Protein AF-A0A8C5HBN9-F1 (afdb_monomer_lite)

Radius of gyration: 58.13 Å; chains: 1; bounding box: 82×73×161 Å

Structure (mmCIF, N/CA/C/O backbone):
data_AF-A0A8C5HBN9-F1
#
_entry.id   AF-A0A8C5HBN9-F1
#
loop_
_atom_site.group_PDB
_atom_site.id
_atom_site.type_symbol
_atom_site.label_atom_id
_atom_site.label_alt_id
_atom_site.label_comp_id
_atom_site.label_asym_id
_atom_site.label_entity_id
_atom_site.label_seq_id
_atom_site.pdbx_PDB_ins_code
_atom_site.Cartn_x
_atom_site.Cartn_y
_atom_site.Cartn_z
_atom_site.occupancy
_atom_site.B_iso_or_equiv
_atom_site.auth_seq_id
_atom_site.auth_comp_id
_atom_site.auth_asym_id
_atom_site.auth_atom_id
_atom_site.pdbx_PDB_model_num
ATOM 1 N N . MET A 1 1 ? 33.183 11.340 -34.368 1.00 57.47 1 MET A N 1
ATOM 2 C CA . MET A 1 1 ? 31.900 10.602 -34.374 1.00 57.47 1 MET A CA 1
ATOM 3 C C . MET A 1 1 ? 32.221 9.111 -34.339 1.00 57.47 1 MET A C 1
ATOM 5 O O . MET A 1 1 ? 32.919 8.656 -35.229 1.00 57.47 1 MET A O 1
ATOM 9 N N . GLU A 1 2 ? 31.810 8.363 -33.310 1.00 66.38 2 GLU A N 1
ATOM 10 C CA . GLU A 1 2 ? 32.178 6.932 -33.156 1.00 66.38 2 GLU A CA 1
ATOM 11 C C . GLU A 1 2 ? 31.128 5.952 -33.710 1.00 66.38 2 GLU A C 1
ATOM 13 O O . GLU A 1 2 ? 31.406 4.758 -33.867 1.00 66.38 2 GLU A O 1
ATOM 18 N N . TRP A 1 3 ? 29.924 6.457 -33.992 1.00 81.56 3 TRP A N 1
ATOM 19 C CA . TRP A 1 3 ? 28.747 5.645 -34.292 1.00 81.56 3 TRP A CA 1
ATOM 20 C C . TRP A 1 3 ? 28.677 5.167 -35.750 1.00 81.56 3 TRP A C 1
ATOM 22 O O . TRP A 1 3 ? 28.313 4.024 -36.008 1.00 81.56 3 TRP A O 1
ATOM 32 N N . PHE A 1 4 ? 29.086 5.999 -36.704 1.00 87.25 4 PHE A N 1
ATOM 33 C CA . PHE A 1 4 ? 29.090 5.671 -38.130 1.00 87.25 4 PHE A CA 1
ATOM 34 C C . PHE A 1 4 ? 30.496 5.821 -38.722 1.00 87.25 4 PHE A C 1
ATOM 36 O O . PHE A 1 4 ? 31.396 6.384 -38.096 1.00 87.25 4 PHE A O 1
ATOM 43 N N . HIS A 1 5 ? 30.698 5.273 -39.916 1.00 89.69 5 HIS A N 1
ATOM 44 C CA . HIS A 1 5 ? 31.969 5.279 -40.639 1.00 89.69 5 HIS A CA 1
ATOM 45 C C . HIS A 1 5 ? 31.765 5.799 -42.064 1.00 89.69 5 HIS A C 1
ATOM 47 O O . HIS A 1 5 ? 30.637 5.939 -42.530 1.00 89.69 5 HIS A O 1
ATOM 53 N N . CYS A 1 6 ? 32.861 6.097 -42.757 1.00 89.62 6 CYS A N 1
ATOM 54 C CA . CYS A 1 6 ? 32.813 6.372 -44.188 1.00 89.62 6 CYS A CA 1
ATOM 55 C C . CYS A 1 6 ? 32.511 5.076 -44.950 1.00 89.62 6 CYS A C 1
ATOM 57 O O . CYS A 1 6 ? 33.251 4.108 -44.805 1.00 89.62 6 CYS A O 1
ATOM 59 N N . ASN A 1 7 ? 31.500 5.069 -45.813 1.00 90.75 7 ASN A N 1
ATOM 60 C CA . ASN A 1 7 ? 31.098 3.887 -46.583 1.00 90.75 7 ASN A CA 1
ATOM 61 C C . ASN A 1 7 ? 32.104 3.512 -47.686 1.00 90.75 7 ASN A C 1
ATOM 63 O O . ASN A 1 7 ? 31.995 2.442 -48.271 1.00 90.75 7 ASN A O 1
ATOM 67 N N . GLN A 1 8 ? 33.073 4.385 -47.982 1.00 87.38 8 GLN A N 1
ATOM 68 C CA . GLN A 1 8 ? 34.104 4.134 -48.989 1.00 87.38 8 GLN A CA 1
ATOM 69 C C . GLN A 1 8 ? 35.384 3.538 -48.391 1.00 87.38 8 GLN A C 1
ATOM 71 O O . GLN A 1 8 ? 35.925 2.578 -48.924 1.00 87.38 8 GLN A O 1
ATOM 76 N N . CYS A 1 9 ? 35.894 4.109 -47.297 1.00 88.69 9 CYS A N 1
ATOM 77 C CA . CYS A 1 9 ? 37.162 3.680 -46.691 1.00 88.69 9 CYS A CA 1
ATOM 78 C C . CYS A 1 9 ? 36.993 2.975 -45.338 1.00 88.69 9 CYS A C 1
ATOM 80 O O . CYS A 1 9 ? 37.986 2.643 -44.696 1.00 88.69 9 CYS A O 1
ATOM 82 N N . PHE A 1 10 ? 35.751 2.783 -44.880 1.00 88.19 10 PHE A N 1
ATOM 83 C CA . PHE A 1 10 ? 35.369 2.110 -43.630 1.00 88.19 10 PHE A CA 1
ATOM 84 C C . PHE A 1 10 ? 36.002 2.681 -42.353 1.00 88.19 10 PHE A C 1
ATOM 86 O O . PHE A 1 10 ? 35.912 2.095 -41.274 1.00 88.19 10 PHE A O 1
ATOM 93 N N . THR A 1 11 ? 36.603 3.869 -42.440 1.00 86.25 11 THR A N 1
ATOM 94 C CA . THR A 1 11 ? 37.214 4.537 -41.296 1.00 86.25 11 THR A CA 1
ATOM 95 C C . THR A 1 11 ? 36.198 5.371 -40.531 1.00 86.25 11 THR A C 1
ATOM 97 O O . THR A 1 11 ? 35.338 6.048 -41.101 1.00 86.25 11 THR A O 1
ATOM 100 N N . LYS A 1 12 ? 36.353 5.371 -39.209 1.00 82.62 12 LYS A N 1
ATOM 101 C CA . LYS A 1 12 ? 35.702 6.327 -38.303 1.00 82.62 12 LYS A CA 1
ATOM 102 C C . LYS A 1 12 ? 36.541 7.597 -38.112 1.00 82.62 12 LYS A C 1
ATOM 104 O O . LYS A 1 12 ? 36.076 8.574 -37.530 1.00 82.62 12 LYS A O 1
ATOM 109 N N . LYS A 1 13 ? 37.793 7.587 -38.589 1.00 71.62 13 LYS A N 1
ATOM 110 C CA . LYS A 1 13 ? 38.738 8.704 -38.496 1.00 71.62 13 LYS A CA 1
ATOM 111 C C . LYS A 1 13 ? 38.450 9.702 -39.622 1.00 71.62 13 LYS A C 1
ATOM 113 O O . LYS A 1 13 ? 39.061 9.639 -40.681 1.00 71.62 13 LYS A O 1
ATOM 118 N N . GLY A 1 14 ? 37.492 10.592 -39.394 1.00 65.81 14 GLY A N 1
ATOM 119 C CA . GLY A 1 14 ? 37.168 11.715 -40.273 1.00 65.81 14 GLY A CA 1
ATOM 120 C C . GLY A 1 14 ? 36.745 12.923 -39.442 1.00 65.81 14 GLY A C 1
ATOM 121 O O . GLY A 1 14 ? 36.055 12.767 -38.435 1.00 65.81 14 GLY A O 1
ATOM 122 N N . THR A 1 15 ? 37.190 14.120 -39.827 1.00 68.88 15 THR A N 1
ATOM 123 C CA . THR A 1 15 ? 36.814 15.379 -39.156 1.00 68.88 15 THR A CA 1
ATOM 124 C C . THR A 1 15 ? 35.550 15.993 -39.748 1.00 68.88 15 THR A C 1
ATOM 126 O O . THR A 1 15 ? 34.833 16.700 -39.047 1.00 68.88 15 THR A O 1
ATOM 129 N N . LYS A 1 16 ? 35.252 15.693 -41.018 1.00 83.81 16 LYS A N 1
ATOM 130 C CA . LYS A 1 16 ? 34.068 16.155 -41.742 1.00 83.81 16 LYS A CA 1
ATOM 131 C C . LYS A 1 16 ? 33.438 14.971 -42.458 1.00 83.81 16 LYS A C 1
ATOM 133 O O . LYS A 1 16 ? 34.103 14.302 -43.243 1.00 83.81 16 LYS A O 1
ATOM 138 N N . PHE A 1 17 ? 32.176 14.703 -42.159 1.00 89.19 17 PHE A N 1
ATOM 139 C CA . PHE A 1 17 ? 31.381 13.704 -42.861 1.00 89.19 17 PHE A CA 1
ATOM 140 C C . PHE A 1 17 ? 30.244 14.402 -43.595 1.00 89.19 17 PHE A C 1
ATOM 142 O O . PHE A 1 17 ? 29.716 15.397 -43.104 1.00 89.19 17 PHE A O 1
ATOM 149 N N . ALA A 1 18 ? 29.851 13.866 -44.742 1.00 89.88 18 ALA A N 1
ATOM 150 C CA . ALA A 1 18 ? 28.667 14.288 -45.473 1.00 89.88 18 ALA A CA 1
ATOM 151 C C . ALA A 1 18 ? 27.874 13.060 -45.918 1.00 89.88 18 ALA A C 1
ATOM 153 O O . ALA A 1 18 ? 28.456 12.009 -46.195 1.00 89.88 18 ALA A O 1
ATOM 154 N N . VAL A 1 19 ? 26.553 13.198 -45.985 1.00 91.25 19 VAL A N 1
ATOM 155 C CA . VAL A 1 19 ? 25.666 12.195 -46.572 1.00 91.25 19 VAL A CA 1
ATOM 156 C C . VAL A 1 19 ? 25.325 12.610 -48.000 1.00 91.25 19 VAL A C 1
ATOM 158 O O . VAL A 1 19 ? 24.965 13.759 -48.254 1.00 91.25 19 VAL A O 1
ATOM 161 N N . SER A 1 20 ? 25.484 11.695 -48.949 1.00 91.12 20 SER A N 1
ATOM 162 C CA . SER A 1 20 ? 25.109 11.927 -50.340 1.00 91.12 20 SER A CA 1
ATOM 163 C C . SER A 1 20 ? 23.601 11.738 -50.559 1.00 91.12 20 SER A C 1
ATOM 165 O O . SER A 1 20 ? 22.932 11.061 -49.778 1.00 91.12 20 SER A O 1
ATOM 167 N N . SER A 1 21 ? 23.052 12.252 -51.663 1.00 90.06 21 SER A N 1
ATOM 168 C CA . SER A 1 21 ? 21.649 12.002 -52.055 1.00 90.06 21 SER A CA 1
ATOM 169 C C . SER A 1 21 ? 21.319 10.531 -52.316 1.00 90.06 21 SER A C 1
ATOM 171 O O . SER A 1 21 ? 20.152 10.158 -52.267 1.00 90.06 21 SER A O 1
ATOM 173 N N . CYS A 1 22 ? 22.322 9.681 -52.546 1.00 91.44 22 CYS A N 1
ATOM 174 C CA . CYS A 1 22 ? 22.148 8.229 -52.616 1.00 91.44 22 CYS A CA 1
ATOM 175 C C . CYS A 1 22 ? 22.301 7.519 -51.255 1.00 91.44 22 CYS A C 1
ATOM 177 O O . CYS A 1 22 ? 22.294 6.294 -51.207 1.00 91.44 22 CYS A O 1
ATOM 179 N N . GLY A 1 23 ? 22.434 8.266 -50.153 1.00 89.56 23 GLY A N 1
ATOM 180 C CA . GLY A 1 23 ? 22.449 7.736 -48.787 1.00 89.56 23 GLY A CA 1
ATOM 181 C C . GLY A 1 23 ? 23.812 7.257 -48.280 1.00 89.56 23 GLY A C 1
ATOM 182 O O . GLY A 1 23 ? 23.886 6.663 -47.206 1.00 89.56 23 GLY A O 1
ATOM 183 N N . HIS A 1 24 ? 24.905 7.508 -49.005 1.00 91.69 24 HIS A N 1
ATOM 184 C CA . HIS A 1 24 ? 26.240 7.103 -48.567 1.00 91.69 24 HIS A CA 1
ATOM 185 C C . HIS A 1 24 ? 26.892 8.172 -47.693 1.00 91.69 24 HIS A C 1
ATOM 187 O O . HIS A 1 24 ? 26.877 9.356 -48.023 1.00 91.69 24 HIS A O 1
ATOM 193 N N . ILE A 1 25 ? 27.512 7.740 -46.595 1.00 91.25 25 ILE A N 1
ATOM 194 C CA . ILE A 1 25 ? 28.286 8.615 -45.715 1.00 91.25 25 ILE A CA 1
ATOM 195 C C . ILE A 1 25 ? 29.740 8.634 -46.193 1.00 91.25 25 ILE A C 1
ATOM 197 O O . ILE A 1 25 ? 30.383 7.588 -46.275 1.00 91.25 25 ILE A O 1
ATOM 201 N N . CYS A 1 26 ? 30.276 9.817 -46.482 1.00 88.69 26 CYS A N 1
ATOM 202 C CA . CYS A 1 26 ? 31.621 10.005 -47.025 1.00 88.69 26 CYS A CA 1
ATOM 203 C C . CYS A 1 26 ? 32.424 11.000 -46.175 1.00 88.69 26 CYS A C 1
ATOM 205 O O . CYS A 1 26 ? 31.864 11.955 -45.642 1.00 88.69 26 CYS A O 1
ATOM 207 N N . CYS A 1 27 ? 33.739 10.790 -46.053 1.00 86.56 27 CYS A N 1
ATOM 208 C CA . CYS A 1 27 ? 34.654 11.677 -45.315 1.00 86.56 27 CYS A CA 1
ATOM 209 C C . CYS A 1 27 ? 35.399 12.702 -46.201 1.00 86.56 27 CYS A C 1
ATOM 211 O O . CYS A 1 27 ? 36.291 13.396 -45.718 1.00 86.56 27 CYS A O 1
ATOM 213 N N . SER A 1 28 ? 35.074 12.772 -47.496 1.00 73.81 28 SER A N 1
ATOM 214 C CA . SER A 1 28 ? 35.666 13.678 -48.491 1.00 73.81 28 SER A CA 1
ATOM 215 C C . SER A 1 28 ? 34.612 14.133 -49.505 1.00 73.81 28 SER A C 1
ATOM 217 O O . SER A 1 28 ? 33.695 13.376 -49.821 1.00 73.81 28 SER A O 1
ATOM 219 N N . GLU A 1 29 ? 34.750 15.353 -50.026 1.00 64.81 29 GLU A N 1
ATOM 220 C CA . GLU A 1 29 ? 33.711 16.063 -50.793 1.00 64.81 29 GLU A CA 1
ATOM 221 C C . GLU A 1 29 ? 33.845 15.957 -52.320 1.00 64.81 29 GLU A C 1
ATOM 223 O O . GLU A 1 29 ? 33.604 16.932 -53.016 1.00 64.81 29 GLU A O 1
ATOM 228 N N . TRP A 1 30 ? 34.257 14.824 -52.891 1.00 62.62 30 TRP A N 1
ATOM 229 C CA . TRP A 1 30 ? 34.452 14.763 -54.347 1.00 62.62 30 TRP A CA 1
ATOM 230 C C . TRP A 1 30 ? 34.126 13.370 -54.880 1.00 62.62 30 TRP A C 1
ATOM 232 O O . TRP A 1 30 ? 34.878 12.432 -54.646 1.00 62.62 30 TRP A O 1
ATOM 242 N N . GLN A 1 31 ? 32.991 13.277 -55.587 1.00 68.75 31 GLN A N 1
ATOM 243 C CA . GLN A 1 31 ? 32.398 12.080 -56.207 1.00 68.75 31 GLN A CA 1
ATOM 244 C C . GLN A 1 31 ? 32.076 10.929 -55.239 1.00 68.75 31 GLN A C 1
ATOM 246 O O . GLN A 1 31 ? 32.828 10.587 -54.328 1.00 68.75 31 GLN A O 1
ATOM 251 N N . CYS A 1 32 ? 30.907 10.303 -55.405 1.00 81.81 32 CYS A N 1
ATOM 252 C CA . CYS A 1 32 ? 30.512 9.228 -54.504 1.00 81.81 32 CYS A CA 1
ATOM 253 C C . CYS A 1 32 ? 31.257 7.961 -54.916 1.00 81.81 32 CYS A C 1
ATOM 255 O O . CYS A 1 32 ? 30.786 7.225 -55.778 1.00 81.81 32 CYS A O 1
ATOM 257 N N . GLY A 1 33 ? 32.397 7.679 -54.282 1.00 80.69 33 GLY A N 1
ATOM 258 C CA . GLY A 1 33 ? 33.211 6.497 -54.583 1.00 80.69 33 GLY A CA 1
ATOM 259 C C . GLY A 1 33 ? 32.539 5.153 -54.280 1.00 80.69 33 GLY A C 1
ATOM 260 O O . GLY A 1 33 ? 33.133 4.116 -54.545 1.00 80.69 33 GLY A O 1
ATOM 261 N N . VAL A 1 34 ? 31.316 5.161 -53.734 1.00 84.81 34 VAL A N 1
ATOM 262 C CA . VAL A 1 34 ? 30.513 3.952 -53.500 1.00 8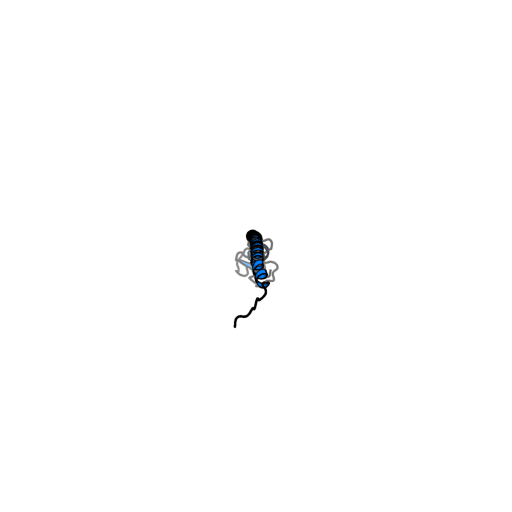4.81 34 VAL A CA 1
ATOM 263 C C . VAL A 1 34 ? 29.623 3.615 -54.700 1.00 84.81 34 VAL A C 1
ATOM 265 O O . VAL A 1 34 ? 29.551 2.459 -55.093 1.00 84.81 34 VAL A O 1
ATOM 268 N N . CYS A 1 35 ? 28.953 4.607 -55.299 1.00 87.12 35 CYS A N 1
ATOM 269 C CA . CYS A 1 35 ? 28.022 4.375 -56.415 1.00 87.12 35 CYS A CA 1
ATOM 270 C C . CYS A 1 35 ? 28.507 4.910 -57.771 1.00 87.12 35 CYS A C 1
ATOM 272 O O . CYS A 1 35 ? 27.875 4.640 -58.785 1.00 87.12 35 CYS A O 1
ATOM 274 N N . GLY A 1 36 ? 29.592 5.691 -57.805 1.00 79.19 36 GLY A N 1
ATOM 275 C CA . GLY A 1 36 ? 30.183 6.233 -59.033 1.00 79.19 36 GLY A CA 1
ATOM 276 C C . GLY A 1 36 ? 29.368 7.332 -59.727 1.00 79.19 36 GLY A C 1
ATOM 277 O O . GLY A 1 36 ? 29.714 7.723 -60.836 1.00 79.19 36 GLY A O 1
ATOM 278 N N . THR A 1 37 ? 28.295 7.839 -59.106 1.00 79.44 37 THR A N 1
ATOM 279 C CA . THR A 1 37 ? 27.424 8.877 -59.690 1.00 79.44 37 THR A CA 1
ATOM 280 C C . THR A 1 37 ? 27.707 10.278 -59.133 1.00 79.44 37 THR A C 1
ATOM 282 O O . THR A 1 37 ? 28.326 10.445 -58.076 1.00 79.44 37 THR A O 1
ATOM 285 N N . CYS A 1 38 ? 27.228 11.304 -59.845 1.00 82.00 38 CYS A N 1
ATOM 286 C CA . CYS A 1 38 ? 27.244 12.694 -59.388 1.00 82.00 38 CYS A CA 1
ATOM 287 C C . CYS A 1 38 ? 26.146 12.918 -58.338 1.00 82.00 38 CYS A C 1
ATOM 289 O O . CYS A 1 38 ? 25.000 13.203 -58.679 1.00 82.00 38 CYS A O 1
ATOM 291 N N . CYS A 1 39 ? 26.491 12.780 -57.059 1.00 88.25 39 CYS A N 1
ATOM 292 C CA . CYS A 1 39 ? 25.566 13.034 -55.958 1.00 88.25 39 CYS A CA 1
ATOM 293 C C . CYS A 1 39 ? 25.670 14.472 -55.442 1.00 88.25 39 CYS A C 1
ATOM 295 O O . CYS A 1 39 ? 26.747 15.063 -55.410 1.00 88.25 39 CYS A O 1
ATOM 297 N N . SER A 1 40 ? 24.551 15.000 -54.953 1.00 88.75 40 SER A N 1
ATOM 298 C CA . SER A 1 40 ? 24.559 16.121 -54.008 1.00 88.75 40 SER A CA 1
ATOM 299 C C . SER A 1 40 ? 24.969 15.646 -52.611 1.00 88.75 40 SER A C 1
ATOM 301 O O . SER A 1 40 ? 24.760 14.479 -52.273 1.00 88.75 40 SER A O 1
ATOM 303 N N . TYR A 1 41 ? 25.537 16.545 -51.803 1.00 88.31 41 TYR A N 1
ATOM 304 C CA . TYR A 1 41 ? 26.048 16.240 -50.466 1.00 88.31 41 TYR A CA 1
ATOM 305 C C . TYR A 1 41 ? 25.462 17.183 -49.424 1.00 88.31 41 TYR A C 1
ATOM 307 O O . TYR A 1 41 ? 25.407 18.393 -49.631 1.00 88.31 41 TYR A O 1
ATOM 315 N N . LEU A 1 42 ? 25.072 16.612 -48.289 1.00 89.12 42 LEU A N 1
ATOM 316 C CA . LEU A 1 42 ? 24.665 17.336 -47.096 1.00 89.12 42 LEU A CA 1
ATOM 317 C C . LEU A 1 42 ? 25.703 17.089 -45.991 1.00 89.12 42 LEU A C 1
ATOM 319 O O . LEU A 1 42 ? 25.852 15.944 -45.550 1.00 89.12 42 LEU A O 1
ATOM 323 N N . PRO A 1 43 ? 26.429 18.123 -45.535 1.00 89.62 43 PRO A N 1
ATOM 324 C CA . PRO A 1 43 ? 27.356 17.997 -44.418 1.00 89.62 43 PRO A CA 1
ATOM 325 C C . PRO A 1 43 ? 26.651 17.514 -43.144 1.00 89.62 43 PRO A C 1
ATOM 327 O O . PRO A 1 43 ? 25.620 18.053 -42.747 1.00 89.62 43 PRO A O 1
ATOM 330 N N . ILE A 1 44 ? 27.227 16.508 -42.485 1.00 89.19 44 ILE A N 1
ATOM 331 C CA . ILE A 1 44 ? 26.773 16.024 -41.181 1.00 89.19 44 ILE A CA 1
ATOM 332 C C . ILE A 1 44 ? 27.430 16.899 -40.113 1.00 89.19 44 ILE A C 1
ATOM 334 O O . ILE A 1 44 ? 28.566 16.652 -39.701 1.00 89.19 44 ILE A O 1
ATOM 338 N N . THR A 1 45 ? 26.725 17.946 -39.691 1.00 86.81 45 THR A N 1
ATOM 339 C CA . THR A 1 45 ? 27.214 18.938 -38.723 1.00 86.81 45 THR A CA 1
ATOM 340 C C . THR A 1 45 ? 26.250 19.110 -37.555 1.00 86.81 45 THR A C 1
ATOM 342 O O . THR A 1 45 ? 25.127 18.598 -37.544 1.00 86.81 45 THR A O 1
ATOM 345 N N . ASP A 1 46 ? 26.683 19.853 -36.536 1.00 82.75 46 ASP A N 1
ATOM 346 C CA . ASP A 1 46 ? 25.824 20.161 -35.399 1.00 82.75 46 ASP A CA 1
ATOM 347 C C . ASP A 1 46 ? 24.687 21.141 -35.723 1.00 82.75 46 ASP A C 1
ATOM 349 O O . ASP A 1 46 ? 23.717 21.177 -34.961 1.00 82.75 46 ASP A O 1
ATOM 353 N N . GLU A 1 47 ? 24.793 21.853 -36.848 1.00 85.44 47 GLU A N 1
ATOM 354 C CA . GLU A 1 47 ? 23.888 22.903 -37.343 1.00 85.44 47 GLU A CA 1
ATOM 355 C C . GLU A 1 47 ? 22.693 22.355 -38.144 1.00 85.44 47 GLU A C 1
ATOM 357 O O . GLU A 1 47 ? 21.781 23.106 -38.491 1.00 85.44 47 GLU A O 1
ATOM 362 N N . MET A 1 48 ? 22.669 21.048 -38.433 1.00 87.25 48 MET A N 1
ATOM 363 C CA . MET A 1 48 ? 21.538 20.389 -39.094 1.00 87.25 48 MET A CA 1
ATOM 364 C C . MET A 1 48 ? 20.240 20.564 -38.299 1.00 87.25 48 MET A C 1
ATOM 366 O O . MET A 1 48 ? 20.249 20.649 -37.064 1.00 87.25 48 MET A O 1
ATOM 370 N N . LYS A 1 49 ? 19.093 20.512 -38.989 1.00 89.38 49 LYS A N 1
ATOM 371 C CA . LYS A 1 49 ? 17.796 20.542 -38.306 1.00 89.38 49 LYS A CA 1
ATOM 372 C C . LYS A 1 49 ? 17.715 19.377 -37.310 1.00 89.38 49 LYS A C 1
ATOM 374 O O . LYS A 1 49 ? 18.105 18.257 -37.650 1.00 89.38 49 LYS A O 1
ATOM 379 N N . PRO A 1 50 ? 17.156 19.577 -36.103 1.00 87.56 50 PRO A N 1
ATOM 380 C CA . PRO A 1 50 ? 17.105 18.531 -35.079 1.00 87.56 50 PRO A CA 1
ATOM 381 C C . PRO A 1 50 ? 16.485 17.206 -35.552 1.00 87.56 50 PRO A C 1
ATOM 383 O O . PRO A 1 50 ? 16.926 16.140 -35.125 1.00 87.56 50 PRO A O 1
ATOM 386 N N . GLN A 1 51 ? 15.496 17.282 -36.450 1.00 86.44 51 GLN A N 1
ATOM 387 C CA . GLN A 1 51 ? 14.813 16.129 -37.047 1.00 86.44 51 GLN A CA 1
ATOM 388 C C . GLN A 1 51 ? 15.740 15.290 -37.940 1.00 86.44 51 GLN A C 1
ATOM 390 O O . GLN A 1 51 ? 15.685 14.068 -37.903 1.00 86.44 51 GLN A O 1
ATOM 395 N N . GLU A 1 52 ? 16.632 15.931 -38.694 1.00 84.81 52 GLU A N 1
ATOM 396 C CA . GLU A 1 52 ? 17.600 15.269 -39.580 1.00 84.81 52 GLU A CA 1
ATOM 397 C C . GLU A 1 52 ? 18.805 14.755 -38.779 1.00 84.81 52 GLU A C 1
ATOM 399 O O . GLU A 1 52 ? 19.312 13.658 -39.007 1.00 84.81 52 GLU A O 1
ATOM 404 N N . LYS A 1 53 ? 19.221 15.514 -37.759 1.00 86.12 53 LYS A N 1
ATOM 405 C CA . LYS A 1 53 ? 20.338 15.164 -36.874 1.00 86.12 53 LYS A CA 1
ATOM 406 C C . LYS A 1 53 ? 20.109 13.851 -36.119 1.00 86.12 53 LYS A C 1
ATOM 408 O O . LYS A 1 53 ? 21.076 13.201 -35.723 1.00 86.12 53 LYS A O 1
ATOM 413 N N . VAL A 1 54 ? 18.854 13.451 -35.891 1.00 86.81 54 VAL A N 1
ATOM 414 C CA . VAL A 1 54 ? 18.528 12.236 -35.126 1.00 86.81 54 VAL A CA 1
ATOM 415 C C . VAL A 1 54 ? 19.058 10.961 -35.793 1.00 86.81 54 VAL A C 1
ATOM 417 O O . VAL A 1 54 ? 19.484 10.056 -35.083 1.00 86.81 54 VAL A O 1
ATOM 420 N N . PHE A 1 55 ? 19.123 10.921 -37.129 1.00 86.81 55 PHE A N 1
ATOM 421 C CA . PHE A 1 55 ? 19.578 9.755 -37.898 1.00 86.81 55 PHE A CA 1
ATOM 422 C C . PHE A 1 55 ? 21.083 9.483 -37.771 1.00 86.81 55 PHE A C 1
ATOM 424 O O . PHE A 1 55 ? 21.536 8.370 -38.026 1.00 86.81 55 PHE A O 1
ATOM 431 N N . PHE A 1 56 ? 21.858 10.484 -37.348 1.00 87.50 56 PHE A N 1
ATOM 432 C CA . PHE A 1 56 ? 23.316 10.393 -37.214 1.00 87.50 56 PHE A CA 1
ATOM 433 C C . PHE A 1 56 ? 23.777 10.293 -35.756 1.00 87.50 56 PHE A C 1
ATOM 435 O O . PHE A 1 56 ? 24.977 10.250 -35.479 1.00 87.50 56 PHE A O 1
ATOM 442 N N . LYS A 1 57 ? 22.838 10.257 -34.806 1.00 86.12 57 LYS A N 1
ATOM 443 C CA . LYS A 1 57 ? 23.138 10.055 -33.389 1.00 86.12 57 LYS A CA 1
ATOM 444 C C . LYS A 1 57 ? 23.272 8.569 -33.069 1.00 86.12 57 LYS A C 1
ATOM 446 O O . LYS A 1 57 ? 22.645 7.718 -33.688 1.00 86.12 57 LYS A O 1
ATOM 451 N N . ASP A 1 58 ? 24.071 8.288 -32.048 1.00 88.25 58 ASP A N 1
ATOM 452 C CA . ASP A 1 58 ? 24.196 6.957 -31.459 1.00 88.25 58 ASP A CA 1
ATOM 453 C C . ASP A 1 58 ? 22.834 6.508 -30.879 1.00 88.25 58 ASP A C 1
ATOM 455 O O . ASP A 1 58 ? 22.333 7.153 -29.948 1.00 88.25 58 ASP A O 1
ATOM 459 N N . PRO A 1 59 ? 22.213 5.435 -31.404 1.00 86.75 59 PRO A N 1
ATOM 460 C CA . PRO A 1 59 ? 20.909 4.967 -30.978 1.00 86.75 59 PRO A CA 1
ATOM 461 C C . PRO A 1 59 ? 20.943 4.475 -29.539 1.00 86.75 59 PRO A C 1
ATOM 463 O O . PRO A 1 59 ? 19.969 4.691 -28.830 1.00 86.75 59 PRO A O 1
ATOM 466 N N . VAL A 1 60 ? 22.049 3.896 -29.056 1.00 88.50 60 VAL A N 1
ATOM 467 C CA . VAL A 1 60 ? 22.152 3.463 -27.656 1.00 88.50 60 VAL A CA 1
ATOM 468 C C . VAL A 1 60 ? 22.061 4.678 -26.740 1.00 88.50 60 VAL A C 1
ATOM 470 O O . VAL A 1 60 ? 21.283 4.673 -25.788 1.00 88.50 60 VAL A O 1
ATOM 473 N N . LYS A 1 61 ? 22.766 5.767 -27.065 1.00 86.62 61 LYS A N 1
ATOM 474 C CA . LYS A 1 61 ? 22.679 7.023 -26.301 1.00 86.62 61 LYS A CA 1
ATOM 475 C C . LYS A 1 61 ? 21.307 7.688 -26.428 1.00 86.62 61 LYS A C 1
ATOM 477 O O . LYS A 1 61 ? 20.808 8.243 -25.448 1.00 86.62 61 LYS A O 1
ATOM 482 N N . LEU A 1 62 ? 20.669 7.611 -27.600 1.00 86.56 62 LEU A N 1
ATOM 483 C CA . LEU A 1 62 ? 19.294 8.086 -27.785 1.00 86.56 62 LEU A CA 1
ATOM 484 C C . LEU A 1 62 ? 18.320 7.315 -26.888 1.00 86.56 62 LEU A C 1
ATOM 486 O O . LEU A 1 62 ? 17.602 7.942 -26.109 1.00 86.56 62 LEU A O 1
ATOM 490 N N . PH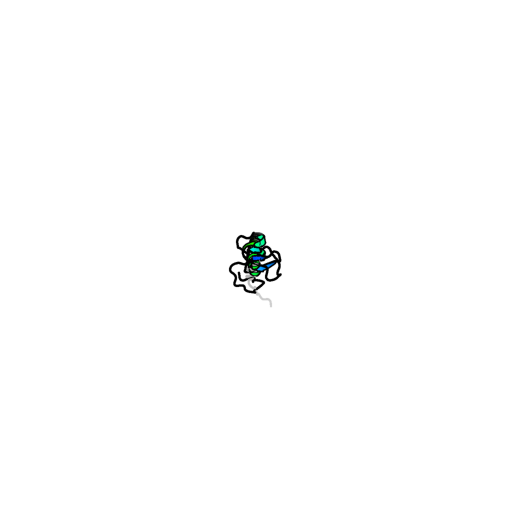E A 1 63 ? 18.345 5.982 -26.923 1.00 87.81 63 PHE A N 1
ATOM 491 C CA . PHE A 1 63 ? 17.506 5.143 -26.069 1.00 87.81 63 PHE A CA 1
ATOM 492 C C . PHE A 1 63 ? 17.772 5.404 -24.589 1.00 87.81 63 PHE A C 1
ATOM 494 O O . PHE A 1 63 ? 16.827 5.625 -23.840 1.00 87.81 63 PHE A O 1
ATOM 501 N N . GLN A 1 64 ? 19.037 5.471 -24.170 1.00 87.19 64 GLN A N 1
ATOM 502 C CA . GLN A 1 64 ? 19.401 5.774 -22.784 1.00 87.19 64 GLN A CA 1
ATOM 503 C C . GLN A 1 64 ? 18.856 7.128 -22.318 1.00 87.19 64 GLN A C 1
ATOM 505 O O . GLN A 1 64 ? 18.324 7.227 -21.213 1.00 87.19 64 GLN A O 1
ATOM 510 N N . SER A 1 65 ? 18.950 8.170 -23.150 1.00 82.38 65 SER A N 1
ATOM 511 C CA . SER A 1 65 ? 18.430 9.495 -22.788 1.00 82.38 65 SER A CA 1
ATOM 512 C C . SER A 1 65 ? 16.906 9.503 -22.653 1.00 82.38 65 SER A C 1
ATOM 514 O O . SER A 1 65 ? 16.390 10.019 -21.663 1.00 82.38 65 SER A O 1
ATOM 516 N N . GLN A 1 66 ? 16.185 8.861 -23.575 1.00 82.38 66 GLN A N 1
ATOM 517 C CA . GLN A 1 66 ? 14.728 8.732 -23.494 1.00 82.38 66 GLN A CA 1
ATOM 518 C C . GLN A 1 66 ? 14.298 7.881 -22.290 1.00 82.38 66 GLN A C 1
ATOM 520 O O . GLN A 1 66 ? 13.416 8.272 -21.526 1.00 82.38 66 GLN A O 1
ATOM 525 N N . MET A 1 67 ? 14.971 6.753 -22.053 1.00 84.38 67 MET A N 1
ATOM 526 C CA . MET A 1 67 ? 14.713 5.895 -20.895 1.00 84.38 67 MET A CA 1
ATOM 527 C C . MET A 1 67 ? 14.958 6.619 -19.570 1.00 84.38 67 MET A C 1
ATOM 529 O O . MET A 1 67 ? 14.192 6.429 -18.630 1.00 84.38 67 MET A O 1
ATOM 533 N N . LYS A 1 68 ? 15.971 7.489 -19.480 1.00 80.12 68 LYS A N 1
ATOM 534 C CA . LYS A 1 68 ? 16.216 8.298 -18.277 1.00 80.12 68 LYS A CA 1
ATOM 535 C C . LYS A 1 68 ? 15.013 9.183 -17.925 1.00 80.12 68 LYS A C 1
ATOM 537 O O . LYS A 1 68 ? 14.650 9.280 -16.753 1.00 80.12 68 LYS A O 1
ATOM 542 N N . HIS A 1 69 ? 14.361 9.786 -18.920 1.00 75.06 69 HIS A N 1
ATOM 543 C CA . HIS A 1 69 ? 13.152 10.585 -18.696 1.00 75.06 69 HIS A CA 1
ATOM 544 C C . HIS A 1 69 ? 11.973 9.741 -18.194 1.00 75.06 69 HIS A C 1
ATOM 546 O O . HIS A 1 69 ? 11.280 10.153 -17.262 1.00 75.06 69 HIS A O 1
ATOM 552 N N . VAL A 1 70 ? 11.775 8.549 -18.762 1.00 78.31 70 VAL A N 1
ATOM 553 C CA . VAL A 1 70 ? 10.683 7.643 -18.373 1.00 78.31 70 VAL A CA 1
ATOM 554 C C . VAL A 1 70 ? 10.912 7.048 -16.979 1.00 78.31 70 VAL A C 1
ATOM 556 O O . VAL A 1 70 ? 10.018 7.094 -16.134 1.00 78.31 70 VAL A O 1
ATOM 559 N N . CYS A 1 71 ? 12.108 6.511 -16.729 1.00 75.88 71 CYS A N 1
ATOM 560 C CA . CYS A 1 71 ? 12.389 5.670 -15.566 1.00 75.88 71 CYS A CA 1
ATOM 561 C C . CYS A 1 71 ? 12.997 6.411 -14.369 1.00 75.88 71 CYS A C 1
ATOM 563 O O . CYS A 1 71 ? 12.756 5.992 -13.245 1.00 75.88 71 CYS A O 1
ATOM 565 N N . GLN A 1 72 ? 13.803 7.461 -14.571 1.00 67.00 72 GLN A N 1
ATOM 566 C CA . GLN A 1 72 ? 14.558 8.093 -13.474 1.00 67.00 72 GLN A CA 1
ATOM 567 C C . GLN A 1 72 ? 14.041 9.472 -13.063 1.00 67.00 72 GLN A C 1
ATOM 569 O O . GLN A 1 72 ? 14.156 9.825 -11.894 1.00 67.00 72 GLN A O 1
ATOM 574 N N . VAL A 1 73 ? 13.530 10.278 -13.997 1.00 67.69 73 VAL A N 1
ATOM 575 C CA . VAL A 1 73 ? 13.318 11.714 -13.729 1.00 67.69 73 VAL A CA 1
ATOM 576 C C . VAL A 1 73 ? 11.842 12.117 -13.697 1.00 67.69 73 VAL A C 1
ATOM 578 O O . VAL A 1 73 ? 11.490 13.009 -12.934 1.00 67.69 73 VAL A O 1
ATOM 581 N N . GLY A 1 74 ? 10.974 11.490 -14.499 1.00 74.12 74 GLY A N 1
ATOM 582 C CA . GLY A 1 74 ? 9.607 11.982 -14.703 1.00 74.12 74 GLY A CA 1
ATOM 583 C C . GLY A 1 74 ? 8.509 11.037 -14.228 1.00 74.12 74 GLY A C 1
ATOM 584 O O . GLY A 1 74 ? 7.920 11.224 -13.166 1.00 74.12 74 GLY A O 1
ATOM 585 N N . ILE A 1 75 ? 8.184 10.048 -15.061 1.00 83.62 75 ILE A N 1
ATOM 586 C CA . ILE A 1 75 ? 6.904 9.331 -14.971 1.00 83.62 75 ILE A CA 1
ATOM 587 C C . ILE A 1 75 ? 6.861 8.407 -13.755 1.00 83.62 75 ILE A C 1
ATOM 589 O O . ILE A 1 75 ? 5.922 8.489 -12.969 1.00 83.62 75 ILE A O 1
ATOM 593 N N . ALA A 1 76 ? 7.871 7.552 -13.583 1.00 86.69 76 ALA A N 1
ATOM 594 C CA . ALA A 1 76 ? 7.897 6.591 -12.481 1.00 86.69 76 ALA A CA 1
ATOM 595 C C . ALA A 1 76 ? 7.858 7.290 -11.111 1.00 86.69 76 ALA A C 1
ATOM 597 O O . ALA A 1 76 ? 7.025 6.954 -10.273 1.00 86.69 76 ALA A O 1
ATOM 598 N N . THR A 1 77 ? 8.689 8.319 -10.924 1.00 88.19 77 THR A N 1
ATOM 599 C CA . THR A 1 77 ? 8.742 9.110 -9.687 1.00 88.19 77 THR A CA 1
ATOM 600 C C . THR A 1 77 ? 7.414 9.804 -9.405 1.00 88.19 77 THR A C 1
ATOM 602 O O . THR A 1 77 ? 6.905 9.721 -8.292 1.00 88.19 77 THR A O 1
ATOM 605 N N . PHE A 1 78 ? 6.805 10.437 -10.414 1.00 90.31 78 PHE A N 1
ATOM 606 C CA . PHE A 1 78 ? 5.499 11.073 -10.252 1.00 90.31 78 PHE A CA 1
ATOM 607 C C . PHE A 1 78 ? 4.427 10.066 -9.818 1.00 90.31 78 PHE A C 1
ATOM 609 O O . PHE A 1 78 ? 3.711 10.312 -8.849 1.00 90.31 78 PHE A O 1
ATOM 616 N N . GLN A 1 79 ? 4.337 8.920 -10.501 1.00 92.81 79 GLN A N 1
ATOM 617 C CA . GLN A 1 79 ? 3.352 7.883 -10.182 1.00 92.81 79 GLN A CA 1
ATOM 618 C C . GLN A 1 79 ? 3.579 7.292 -8.786 1.00 92.81 79 GLN A C 1
ATOM 620 O O . GLN A 1 79 ? 2.619 7.053 -8.055 1.00 92.81 79 GLN A O 1
ATOM 625 N N . GLN A 1 80 ? 4.838 7.125 -8.376 1.00 93.12 80 GLN A N 1
ATOM 626 C CA . GLN A 1 80 ? 5.177 6.703 -7.021 1.00 93.12 80 GLN A CA 1
ATOM 627 C C . GLN A 1 80 ? 4.693 7.720 -5.980 1.00 93.12 80 GLN A C 1
ATOM 629 O O . GLN A 1 80 ? 4.021 7.338 -5.026 1.00 93.12 80 GLN A O 1
ATOM 634 N N . THR A 1 81 ? 4.943 9.015 -6.189 1.00 94.44 81 THR A N 1
ATOM 635 C CA . THR A 1 81 ? 4.441 10.063 -5.290 1.00 94.44 81 THR A CA 1
ATOM 636 C C . THR A 1 81 ? 2.912 10.074 -5.226 1.00 94.44 81 THR A C 1
ATOM 638 O O . THR A 1 81 ? 2.348 10.213 -4.142 1.00 94.44 81 THR A O 1
ATOM 641 N N . GLN A 1 82 ? 2.213 9.881 -6.352 1.00 95.94 82 GLN A N 1
ATOM 642 C CA . GLN A 1 82 ? 0.748 9.768 -6.342 1.00 95.94 82 GLN A CA 1
ATOM 643 C C . GLN A 1 82 ? 0.276 8.575 -5.499 1.00 95.94 82 GLN A C 1
ATOM 645 O O . GLN A 1 82 ? -0.656 8.708 -4.705 1.00 95.94 82 GLN A O 1
ATOM 650 N N . MET A 1 83 ? 0.948 7.428 -5.612 1.00 96.81 83 MET A N 1
ATOM 651 C CA . MET A 1 83 ? 0.643 6.247 -4.804 1.00 96.81 83 MET A CA 1
ATOM 652 C C . MET A 1 83 ? 0.871 6.498 -3.306 1.00 96.81 83 MET A C 1
ATOM 654 O O . MET A 1 83 ? 0.034 6.140 -2.478 1.00 96.81 83 MET A O 1
ATOM 658 N N . GLU A 1 84 ? 1.970 7.158 -2.943 1.00 97.88 84 GLU A N 1
ATOM 659 C CA . GLU A 1 84 ? 2.287 7.506 -1.553 1.00 97.88 84 GLU A CA 1
ATOM 660 C C . GLU A 1 84 ? 1.218 8.409 -0.921 1.00 97.88 84 GLU A C 1
ATOM 662 O O . GLU A 1 84 ? 0.861 8.226 0.246 1.00 97.88 84 GLU A O 1
ATOM 667 N N . LEU A 1 85 ? 0.646 9.343 -1.689 1.00 98.12 85 LEU A N 1
ATOM 668 C CA . LEU A 1 85 ? -0.459 10.188 -1.226 1.00 98.12 85 LEU A CA 1
ATOM 669 C C . LEU A 1 85 ? -1.722 9.373 -0.929 1.00 98.12 85 LEU A C 1
ATOM 671 O O . LEU A 1 85 ? -2.368 9.593 0.099 1.00 98.12 85 LEU A O 1
ATOM 675 N N . ILE A 1 86 ? -2.048 8.409 -1.792 1.00 98.12 86 ILE A N 1
ATOM 676 C CA . ILE A 1 86 ? -3.187 7.505 -1.597 1.00 98.12 86 ILE A CA 1
ATOM 677 C C . ILE A 1 86 ? -2.979 6.662 -0.335 1.00 98.12 86 ILE A C 1
ATOM 679 O O . ILE A 1 86 ? -3.859 6.610 0.526 1.00 98.12 86 ILE A O 1
ATOM 683 N N . ILE A 1 87 ? -1.795 6.064 -0.178 1.00 98.38 87 ILE A N 1
ATOM 684 C CA . ILE A 1 87 ? -1.437 5.279 1.013 1.00 98.38 87 ILE A CA 1
ATOM 685 C C . ILE A 1 87 ? -1.573 6.135 2.274 1.00 98.38 87 ILE A C 1
ATOM 687 O O . ILE A 1 87 ? -2.178 5.702 3.255 1.00 98.38 87 ILE A O 1
ATOM 691 N N . LYS A 1 88 ? -1.061 7.371 2.251 1.00 98.44 88 LYS A N 1
ATOM 692 C CA . LYS A 1 88 ? -1.156 8.297 3.384 1.00 98.44 88 LYS A CA 1
ATOM 693 C C . LYS A 1 88 ? -2.607 8.620 3.741 1.00 98.44 88 LYS A C 1
ATOM 695 O O . LYS A 1 88 ? -2.942 8.625 4.925 1.00 98.44 88 LYS A O 1
ATOM 700 N N . HIS A 1 89 ? -3.460 8.869 2.747 1.00 98.12 89 HIS A N 1
ATOM 701 C CA . HIS A 1 89 ? -4.880 9.147 2.965 1.00 98.12 89 HIS A CA 1
ATOM 702 C C . HIS A 1 89 ? -5.587 7.971 3.649 1.00 98.12 89 HIS A C 1
ATOM 704 O O . HIS A 1 89 ? -6.244 8.151 4.676 1.00 98.12 89 HIS A O 1
ATOM 710 N N . PHE A 1 90 ? -5.419 6.760 3.113 1.00 98.38 90 PHE A N 1
ATOM 711 C CA . PHE A 1 90 ? -6.069 5.579 3.675 1.00 98.38 90 PHE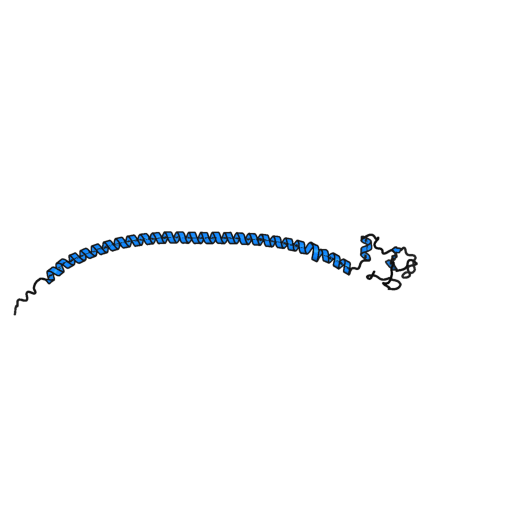 A CA 1
ATOM 712 C C . PHE A 1 90 ? -5.512 5.195 5.043 1.00 98.38 90 PHE A C 1
ATOM 714 O O . PHE A 1 90 ? -6.288 4.800 5.910 1.00 98.38 90 PHE A O 1
ATOM 721 N N . LYS A 1 91 ? -4.210 5.385 5.282 1.00 98.50 91 LYS A N 1
ATOM 722 C CA . LYS A 1 91 ? -3.613 5.189 6.606 1.00 98.50 91 LYS A CA 1
ATOM 723 C C . LYS A 1 91 ? -4.214 6.142 7.641 1.00 98.50 91 LYS A C 1
ATOM 725 O O . LYS A 1 91 ? -4.691 5.682 8.668 1.00 98.50 91 LYS A O 1
ATOM 730 N N . HIS A 1 92 ? -4.284 7.440 7.334 1.00 98.31 92 HIS A N 1
ATOM 731 C CA . HIS A 1 92 ? -4.908 8.421 8.228 1.00 98.31 92 HIS A CA 1
ATOM 732 C C . HIS A 1 92 ? -6.358 8.048 8.559 1.00 98.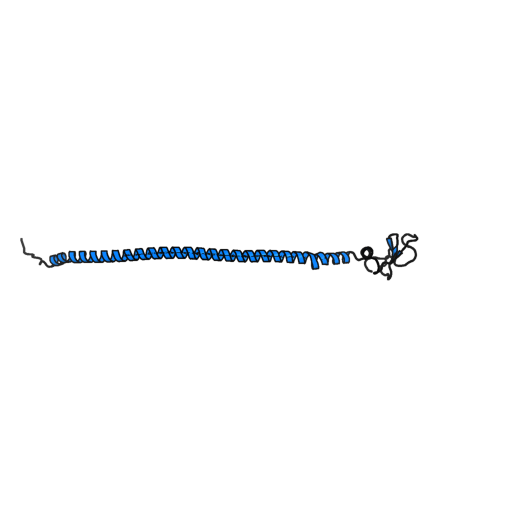31 92 HIS A C 1
ATOM 734 O O . HIS A 1 92 ? -6.762 8.060 9.718 1.00 98.31 92 HIS A O 1
ATOM 740 N N . ARG A 1 93 ? -7.141 7.687 7.536 1.00 98.31 93 ARG A N 1
ATOM 741 C CA . ARG A 1 93 ? -8.538 7.285 7.719 1.00 98.31 93 ARG A CA 1
ATOM 742 C C . ARG A 1 93 ? -8.671 6.008 8.554 1.00 98.31 93 ARG A C 1
ATOM 744 O O . ARG A 1 93 ? -9.607 5.902 9.339 1.00 98.31 93 ARG A O 1
ATOM 751 N N . SER A 1 94 ? -7.758 5.052 8.387 1.00 98.50 94 SER A N 1
ATOM 752 C CA . SER A 1 94 ? -7.704 3.838 9.206 1.00 98.50 94 SER A CA 1
ATOM 753 C C . SER A 1 94 ? -7.432 4.173 10.672 1.00 98.50 94 SER A C 1
ATOM 755 O O . SER A 1 94 ? -8.172 3.719 11.539 1.00 98.50 94 SER A O 1
ATOM 757 N N . ASP A 1 95 ? -6.433 5.017 10.939 1.00 98.50 95 ASP A N 1
ATOM 758 C CA . ASP A 1 95 ? -6.068 5.431 12.297 1.00 98.50 95 ASP A CA 1
ATOM 759 C C . ASP A 1 95 ? -7.229 6.175 12.993 1.00 98.50 95 ASP A C 1
ATOM 761 O O . ASP A 1 95 ? -7.459 6.020 14.192 1.00 98.50 95 ASP A O 1
ATOM 765 N N . GLU A 1 96 ? -7.985 6.991 12.252 1.00 98.44 96 GLU A N 1
ATOM 766 C CA . GLU A 1 96 ? -9.164 7.705 12.762 1.00 98.44 96 GLU A CA 1
ATOM 767 C C . GLU A 1 96 ? -10.323 6.751 13.091 1.00 98.44 96 GLU A C 1
ATOM 769 O O . GLU A 1 96 ? -10.910 6.831 14.172 1.00 98.44 96 GLU A O 1
ATOM 774 N N . LEU A 1 97 ? -10.600 5.789 12.206 1.00 98.38 97 LEU A N 1
ATOM 775 C CA . LEU A 1 97 ? -11.599 4.746 12.452 1.00 98.38 97 LEU A CA 1
ATOM 776 C C . LEU A 1 97 ? -11.236 3.879 13.662 1.00 98.38 97 LEU A C 1
ATOM 778 O O . LEU A 1 97 ? -12.106 3.562 14.472 1.00 98.38 97 LEU A O 1
ATOM 782 N N . GLU A 1 98 ? -9.963 3.526 13.820 1.00 98.62 98 GLU A N 1
ATOM 783 C CA . GLU A 1 98 ? -9.483 2.756 14.966 1.00 98.62 98 GLU A CA 1
ATOM 784 C C . GLU A 1 98 ? -9.677 3.517 16.285 1.00 98.62 98 GLU A C 1
ATOM 786 O O . GLU A 1 98 ? -10.140 2.945 17.276 1.00 98.62 98 GLU A O 1
ATOM 791 N N . LYS A 1 99 ? -9.411 4.830 16.304 1.00 98.38 99 LYS A N 1
ATOM 792 C CA . LYS A 1 99 ? -9.696 5.677 17.474 1.00 98.38 99 LYS A CA 1
ATOM 793 C C . LYS A 1 99 ? -11.179 5.664 17.831 1.00 98.38 99 LYS A C 1
ATOM 795 O O . LYS A 1 99 ? -11.512 5.418 18.989 1.00 98.38 99 LYS A O 1
ATOM 800 N N . HIS A 1 100 ? -12.060 5.851 16.849 1.00 98.31 100 HIS A N 1
ATOM 801 C CA . HIS A 1 100 ? -13.507 5.844 17.080 1.00 98.31 100 HIS A CA 1
ATOM 802 C C . HIS A 1 100 ? -13.989 4.488 17.615 1.00 98.31 100 HIS A C 1
ATOM 804 O O . HIS A 1 100 ? -14.793 4.433 18.546 1.00 98.31 100 HIS A O 1
ATOM 810 N N . LEU A 1 101 ? -13.469 3.379 17.080 1.00 98.50 101 LEU A N 1
ATOM 811 C CA . LEU A 1 101 ? -13.785 2.038 17.577 1.00 98.50 101 LEU A CA 1
ATOM 812 C C . LEU A 1 101 ? -13.340 1.840 19.029 1.00 98.50 101 LEU A C 1
ATOM 814 O O . LEU A 1 101 ? -14.092 1.284 19.835 1.00 98.50 101 LEU A O 1
ATOM 818 N N . ASN A 1 102 ? -12.149 2.319 19.384 1.00 98.19 102 ASN A N 1
ATOM 819 C CA . ASN A 1 102 ? -11.638 2.246 20.750 1.00 98.19 102 ASN A CA 1
ATOM 820 C C . ASN A 1 102 ? -12.471 3.092 21.725 1.00 98.19 102 ASN A C 1
ATOM 822 O O . ASN A 1 102 ? -12.748 2.652 22.843 1.00 98.19 102 ASN A O 1
ATOM 826 N N . GLU A 1 103 ? -12.914 4.278 21.310 1.00 98.00 103 GLU A N 1
ATOM 827 C CA . GLU A 1 103 ? -13.799 5.133 22.107 1.00 98.00 103 GLU A CA 1
ATOM 828 C C . GLU A 1 103 ? -15.160 4.480 22.351 1.00 98.00 103 GLU A C 1
ATOM 830 O O . GLU A 1 103 ? -15.602 4.396 23.499 1.00 98.00 103 GLU A O 1
ATOM 835 N N . VAL A 1 104 ? -15.790 3.943 21.302 1.00 98.19 104 VAL A N 1
ATOM 836 C CA . VAL A 1 104 ? -17.064 3.218 21.419 1.00 98.19 104 VAL A CA 1
ATOM 837 C C . VAL A 1 104 ? -16.908 1.986 22.309 1.00 98.19 104 VAL A C 1
ATOM 839 O O . VAL A 1 104 ? -17.736 1.757 23.190 1.00 98.19 104 VAL A O 1
ATOM 842 N N . SER A 1 105 ? -15.824 1.226 22.150 1.00 98.12 105 SER A N 1
ATOM 843 C CA . SER A 1 105 ? -15.545 0.045 22.976 1.00 98.12 105 SER A CA 1
ATOM 844 C C . SER A 1 105 ? -15.384 0.412 24.453 1.00 98.12 105 SER A C 1
ATOM 846 O O . SER A 1 105 ? -15.975 -0.227 25.324 1.00 98.12 105 SER A O 1
ATOM 848 N N . ARG A 1 106 ? -14.643 1.488 24.750 1.00 98.00 106 ARG A N 1
ATOM 849 C CA . ARG A 1 106 ? -14.502 2.016 26.116 1.00 98.00 106 ARG A CA 1
ATOM 850 C C . ARG A 1 106 ? -15.831 2.490 26.688 1.00 98.00 106 ARG A C 1
ATOM 852 O O . ARG A 1 106 ? -16.104 2.239 27.861 1.00 98.00 106 ARG A O 1
ATOM 859 N N . TRP A 1 107 ? -16.645 3.170 25.886 1.00 97.81 107 TRP A N 1
ATOM 860 C CA . TRP A 1 107 ? -17.957 3.643 26.311 1.00 97.81 107 TRP A CA 1
ATOM 861 C C . TRP A 1 107 ? -18.897 2.480 26.637 1.00 97.81 107 TRP A C 1
ATOM 863 O O . TRP A 1 107 ? -19.519 2.476 27.699 1.00 97.81 107 TRP A O 1
ATOM 873 N N . LEU A 1 108 ? -18.948 1.461 25.773 1.00 97.88 108 LEU A N 1
ATOM 874 C CA . LEU A 1 108 ? -19.739 0.250 25.999 1.00 97.88 108 LEU A CA 1
ATOM 875 C C . LEU A 1 108 ? -19.302 -0.467 27.275 1.00 97.88 108 LEU A C 1
ATOM 877 O O . LEU A 1 108 ? -20.146 -0.808 28.102 1.00 97.88 108 LEU A O 1
ATOM 881 N N . TYR A 1 109 ? -17.992 -0.626 27.472 1.00 97.94 109 TYR A N 1
ATOM 882 C CA . TYR A 1 109 ? -17.445 -1.190 28.700 1.00 97.94 109 TYR A CA 1
ATOM 883 C C . TYR A 1 109 ? -17.905 -0.392 29.928 1.00 97.94 109 TYR A C 1
ATOM 885 O O . TYR A 1 109 ? -18.526 -0.946 30.831 1.00 97.94 109 TYR A O 1
ATOM 893 N N . PHE A 1 110 ? -17.696 0.927 29.941 1.00 98.00 110 PHE A N 1
ATOM 894 C CA . PHE A 1 110 ? -18.100 1.771 31.068 1.00 98.00 110 PHE A CA 1
ATOM 895 C C . PHE A 1 110 ? -19.610 1.706 31.348 1.00 98.00 110 PHE A C 1
ATOM 897 O O . PHE A 1 110 ? -20.019 1.641 32.506 1.00 98.00 110 PHE A O 1
ATOM 904 N N . SER A 1 111 ? -20.437 1.666 30.301 1.00 98.00 111 SER A N 1
ATOM 905 C CA . SER A 1 111 ? -21.894 1.533 30.402 1.00 98.00 111 SER A CA 1
ATOM 906 C C . SER A 1 111 ? -22.312 0.216 31.070 1.00 98.00 111 SER A C 1
ATOM 908 O O . SER A 1 111 ? -23.135 0.220 31.991 1.00 98.00 111 SER A O 1
ATOM 910 N N . CYS A 1 112 ? -21.695 -0.907 30.682 1.00 97.31 112 CYS A N 1
ATOM 911 C CA . CYS A 1 112 ? -21.921 -2.206 31.321 1.00 97.31 112 CYS A CA 1
ATOM 912 C C . CYS A 1 112 ? -21.519 -2.186 32.800 1.00 97.31 112 CYS A C 1
ATOM 914 O O . CYS A 1 112 ? -22.308 -2.583 33.656 1.00 97.31 112 CYS A O 1
ATOM 916 N N . LEU A 1 113 ? -20.335 -1.651 33.106 1.00 97.81 113 LEU A N 1
ATOM 917 C CA . LEU A 1 113 ? -19.823 -1.558 34.475 1.00 97.81 113 LEU A CA 1
ATOM 918 C C . LEU A 1 113 ? -20.709 -0.665 35.353 1.00 97.81 113 LEU A C 1
ATOM 920 O O . LEU A 1 113 ? -20.906 -0.949 36.535 1.00 97.81 113 LEU A O 1
ATOM 924 N N . PHE A 1 114 ? -21.263 0.411 34.791 1.00 97.88 114 PHE A N 1
ATOM 925 C CA . PHE A 1 114 ? -22.200 1.281 35.496 1.00 97.88 114 PHE A CA 1
ATOM 926 C C . PHE A 1 114 ? -23.508 0.554 35.826 1.00 97.88 114 PHE A C 1
ATOM 928 O O . PHE A 1 114 ? -24.001 0.659 36.953 1.00 97.88 114 PHE A O 1
ATOM 935 N N . ARG A 1 115 ? -24.047 -0.219 34.873 1.00 97.62 115 ARG A N 1
ATOM 936 C CA . ARG A 1 115 ? -25.242 -1.046 35.091 1.00 97.62 115 ARG A CA 1
ATOM 937 C C . ARG A 1 115 ? -25.000 -2.085 36.186 1.00 97.62 115 ARG A C 1
ATOM 939 O O . ARG A 1 115 ? -25.759 -2.127 37.148 1.00 97.62 115 ARG A O 1
ATOM 946 N N . GLU A 1 116 ? -23.909 -2.837 36.093 1.00 97.69 116 GLU A N 1
ATOM 947 C CA . GLU A 1 116 ? -23.554 -3.859 37.083 1.00 97.69 116 GLU A CA 1
ATOM 948 C C . GLU A 1 116 ? -23.369 -3.259 38.486 1.00 97.69 116 GLU A C 1
ATOM 950 O O . GLU A 1 116 ? -23.895 -3.779 39.468 1.00 97.69 116 GLU A O 1
ATOM 955 N N . ASN A 1 117 ? -22.716 -2.096 38.595 1.00 98.00 117 ASN A N 1
ATOM 956 C CA . ASN A 1 117 ? -22.602 -1.377 39.867 1.00 98.00 117 ASN A CA 1
ATOM 957 C C . ASN A 1 117 ? -23.963 -0.964 40.446 1.00 98.00 117 ASN A C 1
ATOM 959 O O . ASN A 1 117 ? -24.143 -0.976 41.666 1.00 98.00 117 ASN A O 1
ATOM 963 N N . SER A 1 118 ? -24.910 -0.560 39.598 1.00 98.06 118 SER A N 1
ATOM 964 C CA . SER A 1 118 ? -26.270 -0.231 40.030 1.00 98.06 118 SER A CA 1
ATOM 965 C C . SER A 1 118 ? -26.987 -1.465 40.582 1.00 98.06 118 SER A C 1
ATOM 967 O O . SER A 1 118 ? -27.582 -1.401 41.662 1.00 98.06 118 SER A O 1
ATOM 969 N N . ASP A 1 119 ? -26.875 -2.597 39.890 1.00 98.19 119 ASP A N 1
ATOM 970 C CA . ASP A 1 119 ? -27.498 -3.857 40.300 1.00 98.19 119 ASP A CA 1
ATOM 971 C C . ASP A 1 119 ? -26.898 -4.378 41.614 1.00 98.19 119 ASP A C 1
ATOM 973 O O . ASP A 1 119 ? -27.633 -4.706 42.549 1.00 98.19 119 ASP A O 1
ATOM 977 N N . LEU A 1 120 ? -25.568 -4.345 41.753 1.00 98.31 120 LEU A N 1
ATOM 978 C CA . LEU A 1 120 ? -24.873 -4.716 42.989 1.00 98.31 120 LEU A CA 1
ATOM 979 C C . LEU A 1 120 ? -25.268 -3.818 44.168 1.00 98.31 120 LEU A C 1
ATOM 981 O O . LEU A 1 120 ? -25.476 -4.305 45.281 1.00 98.31 120 LEU A O 1
ATOM 985 N N . LYS A 1 121 ? -25.425 -2.504 43.950 1.00 98.31 121 LYS A N 1
ATOM 986 C CA . LYS A 1 121 ? -25.917 -1.583 44.990 1.00 98.31 121 LYS A CA 1
ATOM 987 C C . LYS A 1 121 ? -27.328 -1.945 45.446 1.00 98.31 121 LYS A C 1
ATOM 989 O O . LYS A 1 121 ? -27.606 -1.888 46.647 1.00 98.31 121 LYS A O 1
ATOM 994 N N . LYS A 1 122 ? -28.205 -2.330 44.513 1.00 98.19 122 LYS A N 1
ATOM 995 C CA . LYS A 1 122 ? -29.566 -2.771 44.832 1.00 98.19 122 LYS A CA 1
ATOM 996 C C . LYS A 1 122 ? -29.539 -4.045 45.679 1.00 98.19 122 LYS A C 1
ATOM 998 O O . LYS A 1 122 ? -30.107 -4.034 46.773 1.00 98.19 122 LYS A O 1
ATOM 1003 N N . GLN A 1 123 ? -28.794 -5.065 45.257 1.00 98.06 123 GLN A N 1
ATOM 1004 C CA . GLN A 1 123 ? -28.640 -6.318 46.010 1.00 98.06 123 GLN A CA 1
ATOM 1005 C C . GLN A 1 123 ? -28.069 -6.077 47.417 1.00 98.06 123 GLN A C 1
ATOM 1007 O O . GLN A 1 123 ? -28.574 -6.601 48.408 1.00 98.06 123 GLN A O 1
ATOM 1012 N N . LEU A 1 124 ? -27.066 -5.204 47.547 1.00 98.25 124 LEU A N 1
ATOM 1013 C CA . LEU A 1 124 ? -26.490 -4.853 48.847 1.00 98.25 124 LEU A CA 1
ATOM 1014 C C . LEU A 1 124 ? -27.516 -4.187 49.782 1.00 98.25 124 LEU A C 1
ATOM 1016 O O . LEU A 1 124 ? -27.477 -4.389 50.998 1.00 98.25 124 LEU A O 1
ATOM 1020 N N . SER A 1 125 ? -28.435 -3.385 49.237 1.00 98.00 125 SER A N 1
ATOM 1021 C CA . SER A 1 125 ? -29.516 -2.762 50.011 1.00 98.00 125 SER A CA 1
ATOM 1022 C C . SER A 1 125 ? -30.581 -3.767 50.468 1.00 98.00 125 SER A C 1
ATOM 1024 O O . SER A 1 125 ? -31.127 -3.624 51.562 1.00 98.00 125 SER A O 1
ATOM 1026 N N . GLU A 1 126 ? -30.864 -4.791 49.661 1.00 98.38 126 GLU A N 1
ATOM 1027 C CA . GLU A 1 126 ? -31.778 -5.893 49.989 1.00 98.38 126 GLU A CA 1
ATOM 1028 C C . GLU A 1 126 ? -31.191 -6.755 51.111 1.00 98.38 126 GLU A C 1
ATOM 1030 O O . GLU A 1 126 ? -31.785 -6.836 52.184 1.00 98.38 126 GLU A O 1
ATOM 1035 N N . MET A 1 127 ? -29.950 -7.222 50.957 1.00 97.69 127 MET A N 1
ATOM 1036 C CA . MET A 1 127 ? -29.243 -7.997 51.987 1.00 97.69 127 MET A CA 1
ATOM 1037 C C . MET A 1 127 ? -29.115 -7.252 53.325 1.00 97.69 127 MET A C 1
ATOM 1039 O O . MET A 1 127 ? -29.139 -7.854 54.401 1.00 97.69 127 MET A O 1
ATOM 1043 N N . LYS A 1 128 ? -28.960 -5.919 53.298 1.00 98.12 128 LYS A N 1
ATOM 1044 C CA . LYS A 1 128 ? -28.946 -5.102 54.523 1.00 98.12 128 LYS A CA 1
ATOM 1045 C C . LYS A 1 128 ? -30.298 -5.105 55.233 1.00 98.12 128 LYS A C 1
ATOM 1047 O O . LYS A 1 128 ? -30.303 -5.165 56.461 1.00 98.12 128 LYS A O 1
ATOM 1052 N N . ARG A 1 129 ? -31.407 -5.030 54.491 1.00 97.56 129 ARG A N 1
ATOM 1053 C CA . ARG A 1 129 ? -32.765 -5.100 55.053 1.00 97.56 129 ARG A CA 1
ATOM 1054 C C . ARG A 1 129 ? -33.019 -6.472 55.667 1.00 97.56 129 ARG A C 1
ATOM 1056 O O . ARG A 1 129 ? -33.315 -6.543 56.853 1.00 97.56 129 ARG A O 1
ATOM 1063 N N . GLU A 1 130 ? -32.731 -7.536 54.924 1.00 97.69 130 GLU A N 1
ATOM 1064 C CA . GLU A 1 130 ? -32.857 -8.913 55.415 1.00 97.69 130 GLU A CA 1
ATOM 1065 C C . GLU A 1 130 ? -32.036 -9.150 56.686 1.00 97.69 130 GLU A C 1
ATOM 1067 O O . GLU A 1 130 ? -32.525 -9.736 57.648 1.00 97.69 130 GLU A O 1
ATOM 1072 N N . ARG A 1 131 ? -30.803 -8.629 56.757 1.00 98.12 131 ARG A N 1
ATOM 1073 C CA . ARG A 1 131 ? -29.985 -8.710 57.977 1.00 98.12 131 ARG A CA 1
ATOM 1074 C C . ARG A 1 131 ? -30.670 -8.045 59.175 1.00 98.12 131 ARG A C 1
ATOM 1076 O O . ARG A 1 131 ? -30.576 -8.564 60.288 1.00 98.12 131 ARG A O 1
ATOM 1083 N N . VAL A 1 132 ? -31.285 -6.877 58.981 1.00 97.94 132 VAL A N 1
ATOM 1084 C CA . VAL A 1 132 ? -32.004 -6.167 60.052 1.00 97.94 132 VAL A CA 1
ATOM 1085 C C . VAL A 1 132 ? -33.203 -6.993 60.516 1.00 97.94 132 VAL A C 1
ATOM 1087 O O . VAL A 1 132 ? -33.367 -7.179 61.723 1.00 97.94 132 VAL A O 1
ATOM 1090 N N . ASP A 1 133 ? -33.969 -7.550 59.580 1.00 97.69 133 ASP A N 1
ATOM 1091 C CA . ASP A 1 133 ? -35.143 -8.374 59.875 1.00 97.69 133 ASP A CA 1
ATOM 1092 C C . ASP A 1 133 ? -34.763 -9.669 60.606 1.00 97.69 133 ASP A C 1
ATOM 1094 O O . ASP A 1 133 ? -35.323 -9.970 61.661 1.00 97.69 133 ASP A O 1
ATOM 1098 N N . LEU A 1 134 ? -33.734 -10.385 60.138 1.00 97.56 134 LEU A N 1
ATOM 1099 C CA . LEU A 1 134 ? -33.209 -11.571 60.822 1.00 97.56 134 LEU A CA 1
ATOM 1100 C C . LEU A 1 134 ? -32.712 -11.230 62.228 1.00 97.56 134 LEU A C 1
ATOM 1102 O O . LEU A 1 134 ? -32.973 -11.967 63.176 1.00 97.56 134 LEU A O 1
ATOM 1106 N N . LYS A 1 135 ? -32.010 -10.103 62.402 1.00 97.69 135 LYS A N 1
ATOM 1107 C CA . LYS A 1 135 ? -31.536 -9.672 63.725 1.00 97.69 135 LYS A CA 1
ATOM 1108 C C . LYS A 1 135 ? -32.703 -9.426 64.684 1.00 97.69 135 LYS A C 1
ATOM 1110 O O . LYS A 1 135 ? -32.591 -9.755 65.868 1.00 97.69 135 LYS A O 1
ATOM 1115 N N . LYS A 1 136 ? -33.812 -8.872 64.185 1.00 97.06 136 LYS A N 1
ATOM 1116 C CA . LYS A 1 136 ? -35.047 -8.698 64.954 1.00 97.06 136 LYS A CA 1
ATOM 1117 C C . LYS A 1 136 ? -35.636 -10.055 65.351 1.00 97.06 136 LYS A C 1
ATOM 1119 O O . LYS A 1 136 ? -35.809 -10.282 66.548 1.00 97.06 136 LYS A O 1
ATOM 1124 N N . GLN A 1 137 ? -35.810 -10.972 64.399 1.00 97.25 137 GLN A N 1
ATOM 1125 C CA . GLN A 1 137 ? -36.312 -12.330 64.661 1.00 97.25 137 GLN A CA 1
ATOM 1126 C C . GLN A 1 137 ? -35.451 -13.082 65.689 1.00 97.25 137 GLN A C 1
ATOM 1128 O O . GLN A 1 137 ? -35.971 -13.657 66.641 1.00 97.25 137 GLN A O 1
ATOM 1133 N N . PHE A 1 138 ? -34.120 -13.016 65.574 1.00 96.38 138 PHE A N 1
ATOM 1134 C CA . PHE A 1 138 ? -33.206 -13.609 66.557 1.00 96.38 138 PHE A CA 1
ATOM 1135 C C . PHE A 1 138 ? -33.396 -13.031 67.965 1.00 96.38 138 PHE A C 1
ATOM 1137 O O . PHE A 1 138 ? -33.300 -13.759 68.953 1.00 96.38 138 PHE A O 1
ATOM 1144 N N . SER A 1 139 ? -33.646 -11.723 68.080 1.00 95.75 139 SER A N 1
ATOM 1145 C CA . SER A 1 139 ? -33.881 -11.082 69.377 1.00 95.75 139 SER A CA 1
ATOM 1146 C C . SER A 1 139 ? -35.211 -11.500 70.014 1.00 95.75 139 SER A C 1
ATOM 1148 O O . SER A 1 139 ? -35.277 -11.621 71.236 1.00 95.75 139 SER A O 1
ATOM 1150 N N . GLU A 1 140 ? -36.240 -11.751 69.202 1.00 96.38 140 GLU A N 1
ATOM 1151 C CA . GLU A 1 140 ? -37.554 -12.244 69.632 1.00 96.38 140 GLU A CA 1
ATOM 1152 C C . GLU A 1 140 ? -37.454 -13.699 70.103 1.00 96.38 140 GLU A C 1
ATOM 1154 O 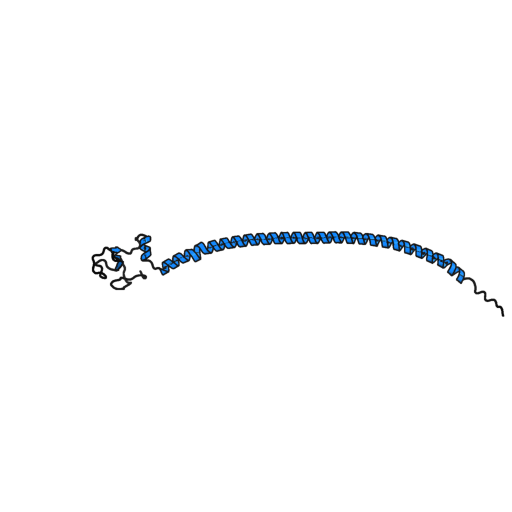O . GLU A 1 140 ? -37.744 -13.980 71.265 1.00 96.38 140 GLU A O 1
ATOM 1159 N N . LEU A 1 141 ? -36.883 -14.584 69.279 1.00 96.12 141 LEU A N 1
ATOM 1160 C CA . LEU A 1 141 ? -36.643 -15.989 69.636 1.00 96.12 141 LEU A CA 1
ATOM 1161 C C . LEU A 1 141 ? -35.799 -16.140 70.907 1.00 96.12 141 LEU A C 1
ATOM 1163 O O . LEU A 1 141 ? -36.028 -17.038 71.720 1.00 96.12 141 LEU A O 1
ATOM 1167 N N . ARG A 1 142 ? -34.814 -15.258 71.112 1.00 95.44 142 ARG A N 1
ATOM 1168 C CA . ARG A 1 142 ? -34.014 -15.253 72.341 1.00 95.44 142 ARG A CA 1
ATOM 1169 C C . ARG A 1 142 ? -34.871 -14.952 73.571 1.00 95.44 142 ARG A C 1
ATOM 1171 O O . ARG A 1 142 ? -34.728 -15.651 74.570 1.00 95.44 142 ARG A O 1
ATOM 1178 N N . LYS A 1 143 ? -35.759 -13.953 73.498 1.00 94.50 143 LYS A N 1
ATOM 1179 C CA . LYS A 1 143 ? -36.681 -13.624 74.597 1.00 94.50 143 LYS A CA 1
ATOM 1180 C C . LYS A 1 143 ? -37.613 -14.793 74.902 1.00 94.50 143 LYS A C 1
ATOM 1182 O O . LYS A 1 143 ? -37.713 -15.174 76.062 1.00 94.50 143 LYS A O 1
ATOM 1187 N N . GLU A 1 144 ? -38.210 -15.401 73.878 1.00 93.75 144 GLU A N 1
ATOM 1188 C CA . GLU A 1 144 ? -39.070 -16.585 74.032 1.00 93.75 144 GLU A CA 1
ATOM 1189 C C . GLU A 1 144 ? -38.317 -17.751 74.688 1.00 93.75 144 GLU A C 1
ATOM 1191 O O . GLU A 1 144 ? -38.806 -18.382 75.625 1.00 93.75 144 GLU A O 1
ATOM 1196 N N . THR A 1 145 ? -37.078 -18.003 74.257 1.00 93.31 145 THR A N 1
ATOM 1197 C CA . THR A 1 145 ? -36.222 -19.042 74.847 1.00 93.31 145 THR A CA 1
ATOM 1198 C C . THR A 1 145 ? -35.917 -18.756 76.320 1.00 93.31 145 THR A C 1
ATOM 1200 O O . THR A 1 145 ? -35.936 -19.669 77.150 1.00 93.31 145 THR A O 1
ATOM 1203 N N . ASP A 1 146 ? -35.625 -17.501 76.663 1.00 91.19 146 ASP A N 1
ATOM 1204 C CA . ASP A 1 146 ? -35.349 -17.088 78.039 1.00 91.19 146 ASP A CA 1
ATOM 1205 C C . ASP A 1 146 ? -36.609 -17.179 78.918 1.00 91.19 146 ASP A C 1
ATOM 1207 O O . ASP A 1 146 ? -36.521 -17.593 80.076 1.00 91.19 146 ASP A O 1
ATOM 1211 N N . GLU A 1 147 ? -37.791 -16.867 78.379 1.00 90.62 147 GLU A N 1
ATOM 1212 C CA . GLU A 1 147 ? -39.077 -17.052 79.059 1.00 90.62 147 GLU A CA 1
ATOM 1213 C C . GLU A 1 147 ? -39.396 -18.524 79.318 1.00 90.62 147 GLU A C 1
ATOM 1215 O O . GLU A 1 147 ? -39.738 -18.872 80.448 1.00 90.62 147 GLU A O 1
ATOM 1220 N N . LEU A 1 148 ? -39.198 -19.401 78.331 1.00 88.62 148 LEU A N 1
ATOM 1221 C CA . LEU A 1 148 ? -39.396 -20.848 78.473 1.00 88.62 148 LEU A CA 1
ATOM 1222 C C . LEU A 1 148 ? -38.391 -21.498 79.441 1.00 88.62 148 LEU A C 1
ATOM 1224 O O . LEU A 1 148 ? -38.709 -22.497 80.092 1.00 88.62 148 LEU A O 1
ATOM 1228 N N . LYS A 1 149 ? -37.186 -20.934 79.599 1.00 86.25 149 LYS A N 1
ATOM 1229 C CA . LYS A 1 149 ? -36.199 -21.408 80.586 1.00 86.25 149 LYS A CA 1
ATOM 1230 C C . LYS A 1 149 ? -36.601 -21.128 82.036 1.00 86.25 149 LYS A C 1
ATOM 1232 O O . LYS A 1 149 ? -36.254 -21.936 82.897 1.00 86.25 149 LYS A O 1
ATOM 1237 N N . LYS A 1 150 ? -37.324 -20.038 82.325 1.00 82.56 150 LYS A N 1
ATOM 1238 C CA . LYS A 1 150 ? -37.746 -19.655 83.694 1.00 82.56 150 LYS A CA 1
ATOM 1239 C C . LYS A 1 150 ? -38.543 -20.749 84.437 1.00 82.56 150 LYS A C 1
ATOM 1241 O O . LYS A 1 150 ? -38.187 -21.057 85.574 1.00 82.56 150 LYS A O 1
ATOM 1246 N N . PRO A 1 151 ? -39.580 -21.381 83.854 1.00 76.56 151 PRO A N 1
ATOM 1247 C CA . PRO A 1 151 ? -40.290 -22.472 84.523 1.00 76.56 151 PRO A CA 1
ATOM 1248 C C . PRO A 1 151 ? -39.444 -23.753 84.635 1.00 76.56 151 PRO A C 1
ATOM 1250 O O . PRO A 1 151 ? -39.587 -24.498 85.603 1.00 76.56 151 PRO A O 1
ATOM 1253 N N . LEU A 1 152 ? -38.516 -24.010 83.703 1.00 66.88 152 LEU A N 1
ATOM 1254 C CA . LEU A 1 152 ? -37.606 -25.165 83.772 1.00 66.88 152 LEU A CA 1
ATOM 1255 C C . LEU A 1 152 ? -36.573 -25.048 84.902 1.00 66.88 152 LEU A C 1
ATOM 1257 O O . LEU A 1 152 ? -36.209 -26.063 85.501 1.00 66.88 152 LEU A O 1
ATOM 1261 N N . SER A 1 153 ? -36.091 -23.841 85.206 1.00 64.00 153 SER A N 1
ATOM 1262 C CA . SER A 1 153 ? -35.217 -23.604 86.360 1.00 64.00 153 SER A CA 1
ATOM 1263 C C . SER A 1 153 ? -35.981 -23.676 87.683 1.00 64.00 153 SER A C 1
ATOM 1265 O O . SER A 1 153 ? -35.447 -24.226 88.640 1.00 64.00 153 SER A O 1
ATOM 1267 N N . GLN A 1 154 ? -37.247 -23.247 87.732 1.00 60.41 154 GLN A N 1
ATOM 1268 C CA . GLN A 1 154 ? -38.109 -23.429 88.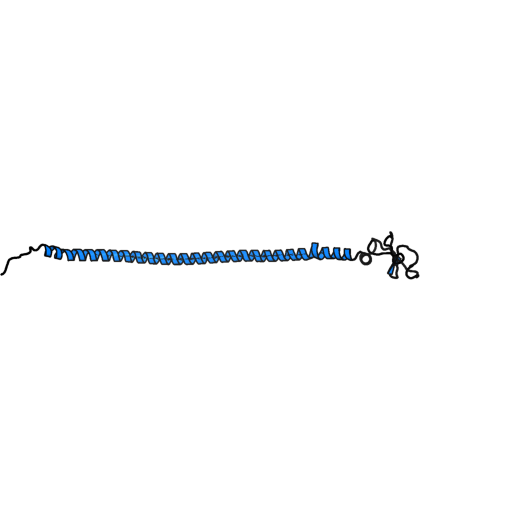912 1.00 60.41 154 GLN A CA 1
ATOM 1269 C C . GLN A 1 154 ? -38.419 -24.910 89.201 1.00 60.41 154 GLN A C 1
ATOM 1271 O O . GLN A 1 154 ? -38.402 -25.330 90.357 1.00 60.41 154 GLN A O 1
ATOM 1276 N N . ARG A 1 155 ? -38.618 -25.737 88.164 1.00 58.97 155 ARG A N 1
ATOM 1277 C CA . ARG A 1 155 ? -38.875 -27.184 88.313 1.00 58.97 155 ARG A CA 1
ATOM 1278 C C . ARG A 1 155 ? -37.661 -27.988 88.796 1.00 58.97 155 ARG A C 1
ATOM 1280 O O . ARG A 1 155 ? -37.836 -29.063 89.354 1.00 58.97 155 ARG A O 1
ATOM 1287 N N . ARG A 1 156 ? -36.437 -27.480 88.602 1.00 55.25 156 ARG A N 1
ATOM 1288 C CA . ARG A 1 156 ? -35.193 -28.119 89.076 1.00 55.25 156 ARG A CA 1
ATOM 1289 C C . ARG A 1 156 ? -34.866 -27.850 90.551 1.00 55.25 156 ARG A C 1
ATOM 1291 O O . ARG A 1 156 ? -34.001 -28.529 91.087 1.00 55.25 156 ARG A O 1
ATOM 1298 N N . VAL A 1 157 ? -35.538 -26.891 91.196 1.00 51.72 157 VAL A N 1
ATOM 1299 C CA . VAL A 1 157 ? -35.295 -26.505 92.605 1.00 51.72 157 VAL A CA 1
ATOM 1300 C C . VAL A 1 157 ? -36.333 -27.121 93.560 1.00 51.72 157 VAL A C 1
ATOM 1302 O O . VAL A 1 157 ? -36.278 -26.917 94.768 1.00 51.72 157 VAL A O 1
ATOM 1305 N N . SER A 1 158 ? -37.267 -27.934 93.057 1.00 43.28 158 SER A N 1
ATOM 1306 C CA . SER A 1 158 ? -38.115 -28.754 93.931 1.00 43.28 158 SER A CA 1
ATOM 1307 C C . SER A 1 158 ? -37.251 -29.856 94.563 1.00 43.28 158 SER A C 1
ATOM 1309 O O . SER A 1 158 ? -36.630 -30.610 93.810 1.00 43.28 158 SER A O 1
ATOM 1311 N N . PRO A 1 159 ? -37.165 -29.957 95.904 1.00 44.62 159 PRO A N 1
ATOM 1312 C CA . PRO A 1 159 ? -36.354 -30.978 96.547 1.00 44.62 159 PRO A CA 1
ATOM 1313 C C . PRO A 1 159 ? -36.876 -32.342 96.115 1.00 44.62 159 PRO A C 1
ATOM 1315 O O . PRO A 1 159 ? -38.087 -32.576 96.115 1.00 44.62 159 PRO A O 1
ATOM 1318 N N . THR A 1 160 ? -35.967 -33.238 95.743 1.00 44.84 160 THR A N 1
ATOM 1319 C CA . THR A 1 160 ? -36.255 -34.663 95.627 1.00 44.84 160 THR A CA 1
ATOM 1320 C C . THR A 1 160 ? -36.805 -35.115 96.978 1.00 44.84 160 THR A C 1
ATOM 1322 O O . THR A 1 160 ? -36.055 -35.399 97.908 1.00 44.84 160 THR A O 1
ATOM 1325 N N . ARG A 1 161 ? -38.132 -35.101 97.127 1.00 44.34 161 ARG A N 1
ATOM 1326 C CA . ARG A 1 161 ? -38.825 -35.713 98.251 1.00 44.34 161 ARG A CA 1
ATOM 1327 C C . ARG A 1 161 ? -38.819 -37.208 97.990 1.00 44.34 161 ARG A C 1
ATOM 1329 O O . ARG A 1 161 ? -39.783 -37.765 97.479 1.00 44.34 161 ARG A O 1
ATOM 1336 N N . THR A 1 162 ? -37.693 -37.838 98.295 1.00 46.06 162 THR A N 1
ATOM 1337 C CA . THR A 1 162 ? -37.628 -39.285 98.457 1.00 46.06 162 THR A CA 1
ATOM 1338 C C . THR A 1 162 ? -38.071 -39.589 99.885 1.00 46.06 162 THR A C 1
ATOM 1340 O O . THR A 1 162 ? -37.250 -39.728 100.782 1.00 46.06 162 THR A O 1
ATOM 1343 N N . GLU A 1 163 ? -39.382 -39.648 100.112 1.00 48.50 163 GLU A N 1
ATOM 1344 C CA . GLU A 1 163 ? -39.942 -40.374 101.255 1.00 48.50 163 GLU A CA 1
ATOM 1345 C C . GLU A 1 163 ? -40.611 -41.641 100.716 1.00 48.50 163 GLU A C 1
ATOM 1347 O O . GLU A 1 163 ? -41.698 -41.605 100.148 1.00 48.50 163 GLU A O 1
ATOM 1352 N N . LEU A 1 164 ? -39.832 -42.724 100.811 1.00 56.97 164 LEU A N 1
ATOM 1353 C CA . LEU A 1 164 ? -40.191 -44.085 101.219 1.00 56.97 164 LEU A CA 1
ATOM 1354 C C . LEU A 1 164 ? -41.659 -44.514 101.074 1.00 56.97 164 LEU A C 1
ATOM 1356 O O . LEU A 1 164 ? -42.507 -44.043 101.824 1.00 56.97 164 LEU A O 1
ATOM 1360 N N . LEU A 1 165 ? -41.892 -45.559 100.271 1.00 43.97 165 LEU A N 1
ATOM 1361 C CA . LEU A 1 165 ? -42.896 -46.587 100.555 1.00 43.97 165 LEU A CA 1
ATOM 1362 C C . LEU A 1 165 ? -42.406 -47.960 100.037 1.00 43.97 165 LEU A C 1
ATOM 1364 O O . LEU A 1 165 ? -42.362 -48.168 98.825 1.00 43.97 165 LEU A O 1
ATOM 1368 N N . TRP A 1 166 ? -42.138 -48.844 101.012 1.00 46.22 166 TRP A N 1
ATOM 1369 C CA . TRP A 1 166 ? -41.822 -50.291 100.994 1.00 46.22 166 TRP A CA 1
ATOM 1370 C C . TRP A 1 166 ? -40.413 -50.719 100.572 1.00 46.22 166 TRP A C 1
ATOM 1372 O O . TRP A 1 166 ? -40.104 -50.733 99.362 1.00 46.22 166 TRP A O 1
#

Organism: Gouania willdenowi (NCBI:txid441366)

Sequence (166 aa):
MEWFHCNQCFTKKGTKFAVSSCGHICCSEWQCGVCGTCCSYLPITDEMKPQEKVFFKDPVKLFQSQMKHVCQVGIATFQQTQMELIIKHFKHRSDELEKHLNEVSRWLYFSCLFRENSDLKKQLSEMKRERVDLKKQFSELRKETDELKKPLSQRRVSPTRTELLW

Secondary structure (DSSP, 8-state):
--S---TTT--S--S-EEEETTS-EESSSSS-TTT-S---EEEE-TTS-HHHHGGGS-HHHHHHHHHHIIIIISHHHHHHHHHHHHHHHHHHHHHHHHHHHHHHHHHHHHHHHHHHHHHHHHHHHHHHHHHHHHHHHHHHHHHHHHHHHHHHHHHTSS--------

Foldseek 3Di:
DPQDAFPQPRDPPAPKWKAWPVGGIHRDDDADNVPRDDTDIDILDPPDDPVVVVVVDDVVVVVVVVVCCCPPNDDVVVVVVVVVVVVVVVVVVVVVVVVVVVVVVVVVVVVVVVVVVVVVVVVVVVVVVVVVVVVVVVVVVVVVVVVVVVVVVVVVPDPPPPDDDD

pLDDT: mean 86.31, std 14.08, range [43.28, 98.62]

InterPro domains:
  IPR042123 Zip3/RNF212-like [PTHR22663] (1-161)